Protein AF-A0A357CA38-F1 (afdb_monomer_lite)

Sequence (52 aa):
MTQHTKLPILGEKSFRLKGETHQLVTFLNKTLKDRDLIFGLTLDGTNYRIII

Radius of gyration: 13.43 Å; chains: 1; bounding box: 36×30×28 Å

pLDDT: mean 77.43, std 10.2, range [38.34, 87.62]

Foldseek 3Di:
DPPPDPDDDLDDDDDDPPPVVVVVVVVCCVSQVVVVHDWDWDDDPPDIDIDD

Secondary structure (DSSP, 8-state):
-----------------SS-HHHHHHHHHHHHHTTT---EEEEETTEEEEE-

Structure (mmCIF, N/CA/C/O backbone):
data_AF-A0A357CA38-F1
#
_entry.id   AF-A0A357CA38-F1
#
loop_
_atom_site.group_PDB
_atom_site.id
_atom_site.type_symbol
_atom_site.label_atom_id
_atom_site.label_alt_id
_atom_site.label_comp_id
_atom_site.label_asym_id
_atom_site.label_entity_id
_atom_site.label_seq_id
_atom_site.pdbx_PDB_ins_code
_atom_site.Cartn_x
_atom_site.Cartn_y
_atom_site.Cartn_z
_atom_site.occupancy
_atom_site.B_iso_or_equiv
_atom_site.auth_seq_id
_atom_site.auth_comp_id
_atom_site.auth_asym_id
_atom_site.auth_atom_id
_atom_site.pdbx_PDB_model_num
ATOM 1 N N . MET A 1 1 ? -24.008 24.511 2.216 1.00 38.34 1 MET A N 1
ATOM 2 C CA . MET A 1 1 ? -22.533 24.514 2.317 1.00 38.34 1 MET A CA 1
ATOM 3 C C . MET A 1 1 ? -22.106 23.212 2.976 1.00 38.34 1 MET A C 1
ATOM 5 O O . MET A 1 1 ? -22.155 23.110 4.193 1.00 38.34 1 MET A O 1
ATOM 9 N N . THR A 1 2 ? -21.797 22.181 2.194 1.00 46.59 2 THR A N 1
ATOM 10 C CA . THR A 1 2 ? -21.302 20.904 2.725 1.00 46.59 2 THR A CA 1
ATOM 11 C C . THR A 1 2 ? -19.845 21.099 3.118 1.00 46.59 2 THR A C 1
ATOM 13 O O . THR A 1 2 ? -18.958 21.122 2.269 1.00 46.59 2 THR A O 1
ATOM 16 N N . GLN A 1 3 ? -19.597 21.337 4.407 1.00 53.94 3 GLN A N 1
ATOM 17 C CA . GLN A 1 3 ? -18.242 21.314 4.942 1.00 53.94 3 GLN A CA 1
ATOM 18 C C . GLN A 1 3 ? -17.714 19.891 4.751 1.00 53.94 3 GLN A C 1
ATOM 20 O O . GLN A 1 3 ? -18.124 18.980 5.465 1.00 53.94 3 GLN A O 1
ATOM 25 N N . HIS A 1 4 ? -16.860 19.682 3.748 1.00 58.03 4 HIS A N 1
ATOM 26 C CA . HIS A 1 4 ? -16.136 18.429 3.594 1.00 58.03 4 HIS A CA 1
ATOM 27 C C . HIS A 1 4 ? -15.181 18.315 4.780 1.00 58.03 4 HIS A C 1
ATOM 29 O O . HIS A 1 4 ? -14.089 18.881 4.789 1.00 58.03 4 HIS A O 1
ATOM 35 N N . THR A 1 5 ? -15.648 17.640 5.827 1.00 63.75 5 THR A N 1
ATOM 36 C CA . THR A 1 5 ? -14.849 17.223 6.971 1.00 63.75 5 THR A CA 1
ATOM 37 C C . THR A 1 5 ? -13.640 16.487 6.398 1.00 63.75 5 THR A C 1
ATOM 39 O O . THR A 1 5 ? -13.813 15.573 5.592 1.00 63.75 5 THR A O 1
ATOM 42 N N . LYS A 1 6 ? -12.423 16.959 6.706 1.00 71.12 6 LYS A N 1
ATOM 43 C CA . LYS A 1 6 ? -11.169 16.399 6.177 1.00 71.12 6 LYS A CA 1
ATOM 44 C C . LYS A 1 6 ? -11.227 14.871 6.219 1.00 71.12 6 LYS A C 1
ATOM 46 O O . LYS A 1 6 ? -11.483 14.308 7.283 1.00 71.12 6 LYS A O 1
ATOM 51 N N . LEU A 1 7 ? -10.993 14.227 5.073 1.00 75.06 7 LEU A N 1
ATOM 52 C CA . LEU A 1 7 ? -10.923 12.770 5.000 1.00 75.06 7 LEU A CA 1
ATOM 53 C C . LEU A 1 7 ? -9.892 12.276 6.026 1.00 75.06 7 LEU A C 1
ATOM 55 O O . LEU A 1 7 ? -8.783 12.823 6.073 1.00 75.06 7 LEU A O 1
ATOM 59 N N . PRO A 1 8 ? -10.239 11.288 6.865 1.00 77.12 8 PRO A N 1
ATOM 60 C CA . PRO A 1 8 ? -9.307 10.761 7.842 1.00 77.12 8 PRO A CA 1
ATOM 61 C C . PRO A 1 8 ? -8.129 10.114 7.113 1.00 77.12 8 PRO A C 1
ATOM 63 O O . PRO A 1 8 ? -8.305 9.261 6.243 1.00 77.12 8 PRO A O 1
ATOM 66 N N . ILE A 1 9 ? -6.914 10.528 7.467 1.00 80.38 9 ILE A N 1
ATOM 67 C CA . ILE A 1 9 ? -5.697 9.921 6.931 1.00 80.38 9 ILE A CA 1
ATOM 68 C C . ILE A 1 9 ? -5.544 8.547 7.588 1.00 80.38 9 ILE A C 1
ATOM 70 O O . ILE A 1 9 ? -5.365 8.447 8.800 1.00 80.38 9 ILE A O 1
ATOM 74 N N . LEU A 1 10 ? -5.624 7.483 6.786 1.00 79.69 10 LEU A N 1
ATOM 75 C CA . LEU A 1 10 ? -5.491 6.101 7.267 1.00 79.69 10 LEU A CA 1
ATOM 76 C C . LEU A 1 10 ? -4.024 5.687 7.469 1.00 79.69 10 LEU A C 1
ATOM 78 O O . LEU A 1 10 ? -3.740 4.805 8.284 1.00 79.69 10 LEU A O 1
ATOM 82 N N . GLY A 1 11 ? -3.107 6.342 6.753 1.00 78.50 11 GLY A N 1
ATOM 83 C CA . GLY A 1 11 ? -1.663 6.188 6.872 1.00 78.50 11 GLY A CA 1
ATOM 84 C C . GLY A 1 11 ? -0.917 7.027 5.832 1.00 78.50 11 GLY A C 1
ATOM 85 O O . GLY A 1 11 ? -1.426 7.269 4.740 1.00 78.50 11 GLY A O 1
ATOM 86 N N . GLU A 1 12 ? 0.304 7.438 6.164 1.00 82.81 12 GLU A N 1
ATOM 87 C CA . GLU A 1 12 ? 1.210 8.168 5.276 1.00 82.81 12 GLU A CA 1
ATOM 88 C C . GLU A 1 12 ? 2.597 7.523 5.332 1.00 82.81 12 GLU A C 1
ATOM 90 O O . GLU A 1 12 ? 3.094 7.181 6.408 1.00 82.81 12 GLU A O 1
ATOM 95 N N . LYS A 1 13 ? 3.222 7.322 4.169 1.00 80.50 13 LYS A N 1
ATOM 96 C CA . LYS A 1 13 ? 4.592 6.821 4.074 1.00 80.50 13 LYS A CA 1
ATOM 97 C C . LYS A 1 13 ? 5.241 7.309 2.783 1.00 80.50 13 LYS A C 1
ATOM 99 O O . LYS A 1 13 ? 4.652 7.190 1.713 1.00 80.50 13 LYS A O 1
ATOM 104 N N . SER A 1 14 ? 6.469 7.805 2.892 1.00 78.69 14 SER A N 1
ATOM 105 C CA . SER A 1 14 ? 7.293 8.219 1.753 1.00 78.69 14 SER A CA 1
ATOM 106 C C . SER A 1 14 ? 8.273 7.109 1.380 1.00 78.69 14 SER A C 1
ATOM 108 O O . SER A 1 14 ? 8.909 6.520 2.254 1.00 78.69 14 SER A O 1
ATOM 110 N N . PHE A 1 15 ? 8.420 6.831 0.087 1.00 73.94 15 PHE A N 1
ATOM 111 C CA . PHE A 1 15 ? 9.343 5.818 -0.440 1.00 73.94 15 PHE A CA 1
ATOM 112 C C . PHE A 1 15 ? 9.988 6.299 -1.740 1.00 73.94 15 PHE A C 1
ATOM 114 O O . PHE A 1 15 ? 9.389 7.054 -2.510 1.00 73.94 15 PHE A O 1
ATOM 121 N N . ARG A 1 16 ? 11.217 5.843 -2.008 1.00 71.00 16 ARG A N 1
ATOM 122 C CA . ARG A 1 16 ? 11.885 6.067 -3.293 1.00 71.00 16 ARG A CA 1
ATOM 123 C C . ARG A 1 16 ? 11.511 4.904 -4.209 1.00 71.00 16 ARG A C 1
ATOM 125 O O . ARG A 1 16 ? 12.116 3.847 -4.160 1.00 71.00 16 ARG A O 1
ATOM 132 N N . LEU A 1 17 ? 10.521 5.105 -5.078 1.00 64.56 17 LEU A N 1
ATOM 133 C CA . LEU A 1 17 ? 9.907 4.070 -5.936 1.00 64.56 17 LEU A CA 1
ATOM 134 C C . LEU A 1 17 ? 10.844 3.322 -6.918 1.00 64.56 17 LEU A C 1
ATOM 136 O O . LEU A 1 17 ? 10.378 2.463 -7.665 1.00 64.56 17 LEU A O 1
ATOM 140 N N . LYS A 1 18 ? 12.159 3.574 -6.918 1.00 65.75 18 LYS A N 1
ATOM 141 C CA . LYS A 1 18 ? 13.128 2.774 -7.679 1.00 65.75 18 LYS A CA 1
ATOM 142 C C . LYS A 1 18 ? 13.387 1.437 -6.970 1.00 65.75 18 LYS A C 1
ATOM 144 O O . LYS A 1 18 ? 14.302 1.328 -6.166 1.00 65.75 18 LYS A O 1
ATOM 149 N N . GLY A 1 19 ? 12.587 0.422 -7.302 1.00 67.12 19 GLY A N 1
ATOM 150 C CA . GLY A 1 19 ? 12.805 -0.978 -6.898 1.00 67.12 19 GLY A CA 1
ATOM 151 C C . GLY A 1 19 ? 12.095 -1.422 -5.613 1.00 67.12 19 GLY A C 1
ATOM 152 O O . GLY A 1 19 ? 12.129 -2.600 -5.265 1.00 67.12 19 GLY A O 1
ATOM 153 N N . GLU A 1 20 ? 11.398 -0.516 -4.925 1.00 72.06 20 GLU A N 1
ATOM 154 C CA . GLU A 1 20 ? 10.785 -0.780 -3.613 1.00 72.06 20 GLU A CA 1
ATOM 155 C C . GLU A 1 20 ? 9.263 -1.011 -3.664 1.00 72.06 20 GLU A C 1
ATOM 157 O O . GLU A 1 20 ? 8.572 -0.866 -2.657 1.00 72.06 20 GLU A O 1
ATOM 162 N N . THR A 1 21 ? 8.702 -1.408 -4.811 1.00 77.69 21 THR A N 1
ATOM 163 C CA . THR A 1 21 ? 7.249 -1.639 -4.981 1.00 77.69 21 THR A CA 1
ATOM 164 C C . THR A 1 21 ? 6.673 -2.607 -3.941 1.00 77.69 21 THR A C 1
ATOM 166 O O . THR A 1 21 ? 5.553 -2.430 -3.465 1.00 77.69 21 THR A O 1
ATOM 169 N N . HIS A 1 22 ? 7.460 -3.596 -3.510 1.00 81.44 22 HIS A N 1
ATOM 170 C CA . HIS A 1 22 ? 7.087 -4.531 -2.447 1.00 81.44 22 HIS A CA 1
ATOM 171 C C . HIS A 1 22 ? 6.831 -3.834 -1.095 1.00 81.44 22 HIS A C 1
ATOM 173 O O . HIS A 1 22 ? 5.963 -4.264 -0.331 1.00 81.44 22 HIS A O 1
ATOM 179 N N . GLN A 1 23 ? 7.534 -2.736 -0.796 1.00 83.88 23 GLN A N 1
ATOM 180 C CA . GLN A 1 23 ? 7.331 -1.961 0.429 1.00 83.88 23 GLN A CA 1
ATOM 181 C C . GLN A 1 23 ? 6.027 -1.165 0.384 1.00 83.88 23 GLN A C 1
ATOM 183 O O . GLN A 1 23 ? 5.350 -1.076 1.408 1.00 83.88 23 GLN A O 1
ATOM 188 N N . LEU A 1 24 ? 5.656 -0.636 -0.790 1.00 82.25 24 LEU A N 1
ATOM 189 C CA . LEU A 1 24 ? 4.356 0.000 -1.014 1.00 82.25 24 LEU A CA 1
ATOM 190 C C . LEU A 1 24 ? 3.225 -1.010 -0.797 1.00 82.25 24 LEU A C 1
ATOM 192 O O . LEU A 1 24 ? 2.321 -0.750 -0.009 1.00 82.25 24 LEU A O 1
ATOM 196 N N . VAL A 1 25 ? 3.310 -2.188 -1.424 1.00 85.00 25 VAL A N 1
ATOM 197 C CA . VAL A 1 25 ? 2.306 -3.255 -1.257 1.00 85.00 25 VAL A CA 1
ATOM 198 C C . VAL A 1 25 ? 2.205 -3.691 0.206 1.00 85.00 25 VAL A C 1
ATOM 200 O O . VAL A 1 25 ? 1.106 -3.834 0.733 1.00 85.00 25 VAL A O 1
ATOM 203 N N . THR A 1 26 ? 3.338 -3.851 0.894 1.00 87.31 26 THR A N 1
ATOM 204 C CA . THR A 1 26 ? 3.365 -4.203 2.323 1.00 87.31 26 THR A CA 1
ATOM 205 C C . THR A 1 26 ? 2.721 -3.121 3.187 1.00 87.31 26 THR A C 1
ATOM 207 O O . THR A 1 26 ? 1.975 -3.437 4.112 1.00 87.31 26 THR A O 1
ATOM 210 N N . PHE A 1 27 ? 3.008 -1.850 2.903 1.00 87.44 27 PHE A N 1
ATOM 211 C CA . PHE A 1 27 ? 2.423 -0.721 3.617 1.00 87.44 27 PHE A CA 1
ATOM 212 C C . PHE A 1 27 ? 0.907 -0.661 3.426 1.00 87.44 27 PHE A C 1
ATOM 214 O O . PHE A 1 27 ? 0.184 -0.579 4.416 1.00 87.44 27 PHE A O 1
ATOM 221 N N . LEU A 1 28 ? 0.427 -0.761 2.184 1.00 86.50 28 LEU A N 1
ATOM 222 C CA . LEU A 1 28 ? -1.002 -0.763 1.874 1.00 86.50 28 LEU A CA 1
ATOM 223 C C . LEU A 1 28 ? -1.709 -1.952 2.531 1.00 86.50 28 LEU A C 1
ATOM 225 O O . LEU A 1 28 ? -2.708 -1.751 3.212 1.00 86.50 28 LEU A O 1
ATOM 229 N N . ASN A 1 29 ? -1.143 -3.161 2.434 1.00 86.69 29 ASN A N 1
ATOM 230 C CA . ASN A 1 29 ? -1.686 -4.344 3.102 1.00 86.69 29 ASN A CA 1
ATOM 231 C C . ASN A 1 29 ? -1.809 -4.138 4.606 1.00 86.69 29 ASN A C 1
ATOM 233 O O . ASN A 1 29 ? -2.887 -4.329 5.142 1.00 86.69 29 ASN A O 1
ATOM 237 N N . LYS A 1 30 ? -0.752 -3.708 5.297 1.00 86.62 30 LYS A N 1
ATOM 238 C CA . LYS A 1 30 ? -0.833 -3.485 6.750 1.00 86.62 30 LYS A CA 1
ATOM 239 C C . LYS A 1 30 ? -1.827 -2.381 7.114 1.00 86.62 30 LYS A C 1
ATOM 241 O O . LYS A 1 30 ? -2.574 -2.517 8.067 1.00 86.62 30 LYS A O 1
ATOM 246 N N . THR A 1 31 ? -1.857 -1.300 6.340 1.00 87.62 31 THR A N 1
ATOM 247 C CA . THR A 1 31 ? -2.695 -0.133 6.646 1.00 87.62 31 THR A CA 1
ATOM 248 C C . THR A 1 31 ? -4.179 -0.409 6.401 1.00 87.62 31 THR A C 1
ATOM 250 O O . THR A 1 31 ? -5.027 0.075 7.147 1.00 87.62 31 THR A O 1
ATOM 253 N N . LEU A 1 32 ? -4.511 -1.156 5.350 1.00 86.44 32 LEU A N 1
ATOM 254 C CA . LEU A 1 32 ? -5.889 -1.342 4.895 1.00 86.44 32 LEU A CA 1
ATOM 255 C C . LEU A 1 32 ? -6.500 -2.658 5.387 1.00 86.44 32 LEU A C 1
ATOM 257 O O . LEU A 1 32 ? -7.683 -2.683 5.715 1.00 86.44 32 LEU A O 1
ATOM 261 N N . LYS A 1 33 ? -5.697 -3.720 5.536 1.00 81.88 33 LYS A N 1
ATOM 262 C CA . LYS A 1 33 ? -6.178 -5.029 6.000 1.00 81.88 33 LYS A CA 1
ATOM 263 C C . LYS A 1 33 ?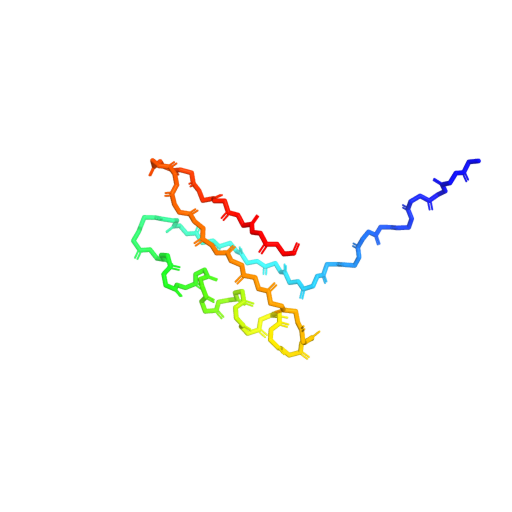 -6.688 -4.994 7.438 1.00 81.88 33 LYS A C 1
ATOM 265 O O . LYS A 1 33 ? -7.705 -5.612 7.712 1.00 81.88 33 LYS A O 1
ATOM 270 N N . ASP A 1 34 ? -6.053 -4.219 8.319 1.00 80.75 34 ASP A N 1
ATOM 271 C CA . ASP A 1 34 ? -6.521 -4.028 9.704 1.00 80.75 34 ASP A CA 1
ATOM 272 C C . ASP A 1 34 ? -7.886 -3.311 9.778 1.00 80.75 34 ASP A C 1
ATOM 274 O O . ASP A 1 34 ? -8.490 -3.218 10.843 1.00 80.75 34 ASP A O 1
ATOM 278 N N . ARG A 1 35 ? -8.363 -2.772 8.650 1.00 83.69 35 ARG A N 1
ATOM 279 C CA . ARG A 1 35 ? -9.615 -2.020 8.516 1.00 83.69 35 ARG A CA 1
ATOM 280 C C . ARG A 1 35 ? -10.620 -2.709 7.584 1.00 83.69 35 ARG A C 1
ATOM 282 O O . ARG A 1 35 ? -11.567 -2.057 7.161 1.00 83.69 35 ARG A O 1
ATOM 289 N N . ASP A 1 36 ? -10.384 -3.976 7.231 1.00 83.62 36 ASP A N 1
ATOM 290 C CA . ASP A 1 36 ? -11.180 -4.758 6.269 1.00 83.62 36 ASP A CA 1
ATOM 291 C C . ASP A 1 36 ? -11.332 -4.094 4.882 1.00 83.62 36 ASP A C 1
ATOM 293 O O . ASP A 1 36 ? -12.275 -4.362 4.136 1.00 83.62 36 ASP A O 1
ATOM 297 N N . LEU A 1 37 ? -10.378 -3.236 4.503 1.00 83.44 37 LEU A N 1
ATOM 298 C CA . LEU A 1 37 ? -10.345 -2.582 3.197 1.00 83.44 37 LEU A CA 1
ATOM 299 C C . LEU A 1 37 ? -9.463 -3.382 2.233 1.00 83.44 37 LEU A C 1
ATOM 301 O O . LEU A 1 37 ? -8.271 -3.594 2.472 1.00 83.44 37 LEU A O 1
ATOM 305 N N . ILE A 1 38 ? -10.054 -3.807 1.118 1.00 81.12 38 ILE A N 1
ATOM 306 C CA . ILE A 1 38 ? -9.355 -4.494 0.030 1.00 81.12 38 ILE A CA 1
ATOM 307 C C . ILE A 1 38 ? -8.887 -3.443 -0.974 1.00 81.12 38 ILE A C 1
ATOM 309 O O . ILE A 1 38 ? -9.646 -2.552 -1.334 1.00 81.12 38 ILE A O 1
ATOM 313 N N . PHE A 1 39 ? -7.650 -3.563 -1.455 1.00 83.31 39 PHE A N 1
ATOM 314 C CA . PHE A 1 39 ? -7.143 -2.713 -2.529 1.00 83.31 39 PHE A CA 1
ATOM 315 C C . PHE A 1 39 ? -6.500 -3.545 -3.640 1.00 83.31 39 PHE A C 1
ATOM 317 O O . PHE A 1 39 ? -5.900 -4.594 -3.399 1.00 83.31 39 PHE A O 1
ATOM 324 N N . GLY A 1 40 ? -6.597 -3.042 -4.867 1.00 82.00 40 GLY A N 1
ATOM 325 C CA . GLY A 1 40 ? -5.842 -3.501 -6.025 1.00 82.00 40 GLY A CA 1
ATOM 326 C C . GLY A 1 40 ? -4.751 -2.498 -6.388 1.00 82.00 40 GLY A C 1
ATOM 327 O O . GLY A 1 40 ? -4.960 -1.287 -6.327 1.00 82.00 40 GLY A O 1
ATOM 328 N N . LEU A 1 41 ? -3.586 -2.997 -6.797 1.00 85.25 41 LEU A N 1
ATOM 329 C CA . LEU A 1 41 ? -2.505 -2.183 -7.349 1.00 85.25 41 LEU A CA 1
ATOM 330 C C . LEU A 1 41 ? -2.205 -2.669 -8.767 1.00 85.25 41 LEU A C 1
ATOM 332 O O . LEU A 1 41 ? -1.920 -3.846 -8.975 1.00 85.25 41 LEU A O 1
ATOM 336 N N . THR A 1 42 ? -2.262 -1.772 -9.745 1.00 84.56 42 THR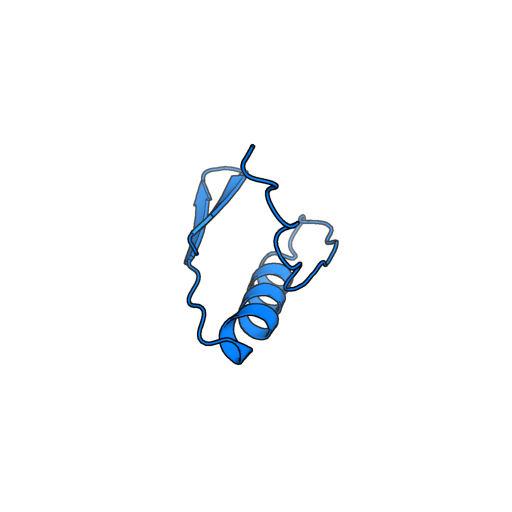 A N 1
ATOM 337 C CA . THR A 1 42 ? -1.881 -2.052 -11.135 1.00 84.56 42 THR A CA 1
ATOM 338 C C . THR A 1 42 ? -0.739 -1.131 -11.539 1.00 84.56 42 THR A C 1
ATOM 340 O O . THR A 1 42 ? -0.735 0.043 -11.175 1.00 84.56 42 THR A O 1
ATOM 343 N N . LEU A 1 43 ? 0.229 -1.655 -12.286 1.00 82.12 43 LEU A N 1
ATOM 344 C CA . LEU A 1 43 ? 1.275 -0.858 -12.918 1.00 82.12 43 LEU A CA 1
ATOM 345 C C . LEU A 1 43 ? 0.899 -0.641 -14.386 1.00 82.12 43 LEU A C 1
ATOM 347 O O . LEU A 1 43 ? 0.765 -1.610 -15.129 1.00 82.12 43 LEU A O 1
ATOM 351 N N . ASP A 1 44 ? 0.724 0.617 -14.779 1.00 81.69 44 ASP A N 1
ATOM 352 C CA . ASP A 1 44 ? 0.460 1.036 -16.155 1.00 81.69 44 ASP A CA 1
ATOM 353 C C . ASP A 1 44 ? 1.638 1.882 -16.658 1.00 81.69 44 ASP A C 1
ATOM 355 O O . ASP A 1 44 ? 1.794 3.060 -16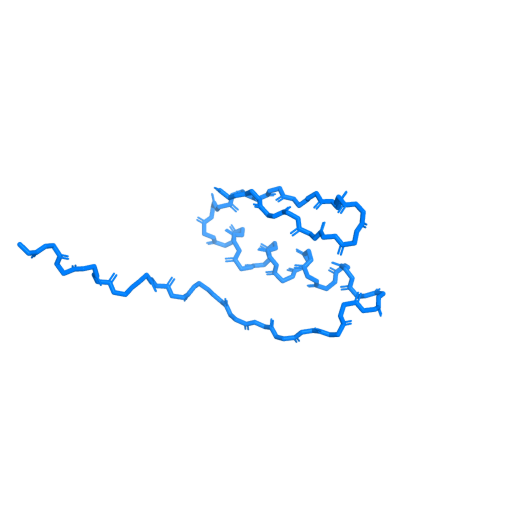.315 1.00 81.69 44 ASP A O 1
ATOM 359 N N . GLY A 1 45 ? 2.550 1.233 -17.384 1.00 81.88 45 GLY A N 1
ATOM 360 C CA . GLY A 1 45 ? 3.832 1.814 -17.778 1.00 81.88 45 GLY A CA 1
ATOM 361 C C . GLY A 1 45 ? 4.684 2.188 -16.561 1.00 81.88 45 GLY A C 1
ATOM 362 O O . GLY A 1 45 ? 5.227 1.320 -15.881 1.00 81.88 45 GLY A O 1
ATOM 363 N N . THR A 1 46 ? 4.809 3.489 -16.287 1.00 79.94 4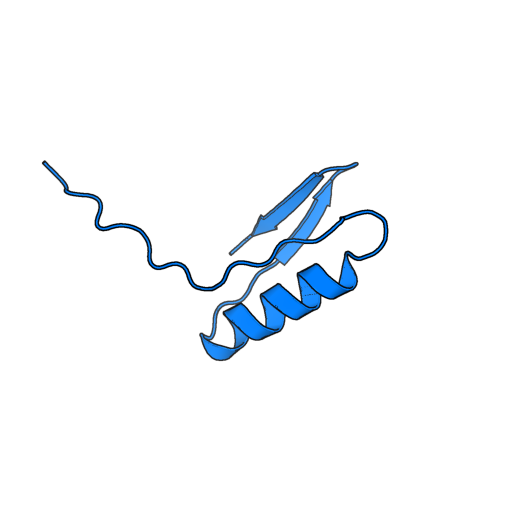6 THR A N 1
ATOM 364 C CA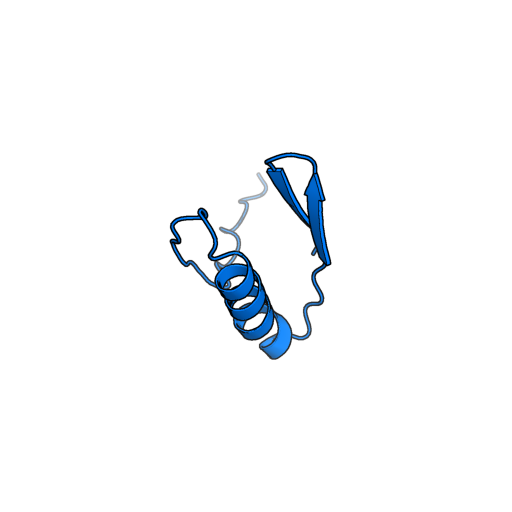 . THR A 1 46 ? 5.541 4.031 -15.126 1.00 79.94 46 THR A CA 1
ATOM 365 C C . THR A 1 46 ? 4.630 4.484 -13.984 1.00 79.94 46 THR A C 1
ATOM 367 O O . THR A 1 46 ? 5.128 4.963 -12.966 1.00 79.94 46 THR A O 1
ATOM 370 N N . ASN A 1 47 ? 3.310 4.369 -14.143 1.00 78.50 47 ASN A N 1
ATOM 371 C CA . ASN A 1 47 ? 2.333 4.877 -13.189 1.00 78.50 47 ASN A CA 1
ATOM 372 C C . ASN A 1 47 ? 1.715 3.736 -12.385 1.00 78.50 47 ASN A C 1
ATOM 374 O O . ASN A 1 47 ? 1.224 2.754 -12.939 1.00 78.50 47 ASN A O 1
ATOM 378 N N . TYR A 1 48 ? 1.686 3.891 -11.065 1.00 80.25 48 TYR A N 1
ATOM 379 C CA . TYR A 1 48 ? 0.930 2.996 -10.199 1.00 80.25 48 TYR A CA 1
ATOM 380 C C . TYR A 1 48 ? -0.506 3.495 -10.071 1.00 80.25 48 TYR A C 1
ATOM 382 O O . TYR A 1 48 ? -0.738 4.629 -9.655 1.00 80.25 48 TYR A O 1
ATOM 390 N N . ARG A 1 49 ? -1.470 2.632 -10.392 1.00 80.94 49 ARG A N 1
ATO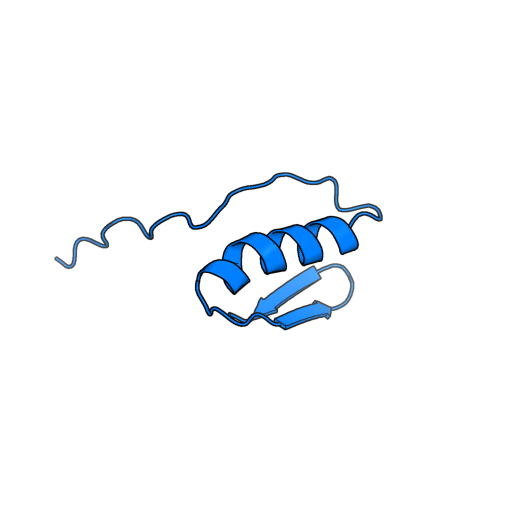M 391 C CA . ARG A 1 49 ? -2.896 2.863 -10.166 1.00 80.94 49 ARG A CA 1
ATOM 392 C C . ARG A 1 49 ? -3.353 2.044 -8.967 1.00 80.94 49 ARG A C 1
ATOM 394 O O . ARG A 1 49 ? -3.239 0.820 -8.977 1.00 80.94 49 ARG A O 1
ATOM 401 N N . ILE A 1 50 ? -3.869 2.727 -7.949 1.00 82.25 50 ILE A N 1
ATOM 402 C CA . ILE A 1 50 ? -4.490 2.111 -6.773 1.00 82.25 50 ILE A CA 1
ATOM 403 C C . ILE A 1 50 ? -6.008 2.111 -6.977 1.00 82.25 50 ILE A C 1
ATOM 405 O O . ILE A 1 50 ? -6.570 3.101 -7.442 1.00 82.25 50 ILE A O 1
ATOM 409 N N . ILE A 1 51 ? -6.652 0.999 -6.636 1.00 77.69 51 ILE A N 1
ATOM 410 C CA . ILE A 1 51 ? -8.105 0.816 -6.634 1.00 77.69 51 ILE A CA 1
ATOM 411 C C . ILE A 1 51 ? -8.471 0.410 -5.203 1.00 77.69 51 ILE A C 1
ATOM 413 O O . ILE A 1 51 ? -7.937 -0.589 -4.729 1.00 77.69 51 ILE A O 1
ATOM 417 N N . ILE A 1 52 ? -9.303 1.189 -4.511 1.00 73.88 52 ILE A N 1
ATOM 418 C CA . ILE A 1 52 ? -9.794 0.931 -3.142 1.00 73.88 52 ILE A CA 1
ATOM 419 C C . ILE A 1 52 ? -11.309 1.090 -3.158 1.00 73.88 52 ILE A C 1
ATOM 421 O O . ILE A 1 52 ? -11.760 2.017 -3.871 1.00 73.88 52 ILE A O 1
#